Protein AF-A0A225VI72-F1 (afdb_monomer_lite)

Radius of gyration: 10.84 Å; chains: 1; bounding box: 27×20×24 Å

Organism: NCBI:txid4795

pLDDT: mean 86.65, std 14.89, range [38.75, 96.5]

Foldseek 3Di:
DDDDPVLLVVLLCCCPVVVDDLVVSCVVSVHDSVVNVVSNVVVVVVVVVPD

Sequence (51 aa):
MAFSKDLRWRAIVLSFVYNIDMSQIAFLLGVSVHSIIRWYQSFQKHENLSV

Structure (mmCIF, N/CA/C/O backbone):
data_AF-A0A225VI72-F1
#
_entry.id   AF-A0A225VI72-F1
#
loop_
_atom_site.group_PDB
_atom_site.id
_atom_site.type_symbol
_atom_site.label_atom_id
_atom_site.label_alt_id
_atom_site.label_comp_id
_atom_site.label_asym_id
_atom_site.label_entity_id
_atom_site.label_seq_id
_atom_site.pdbx_PDB_ins_code
_atom_site.Cartn_x
_atom_site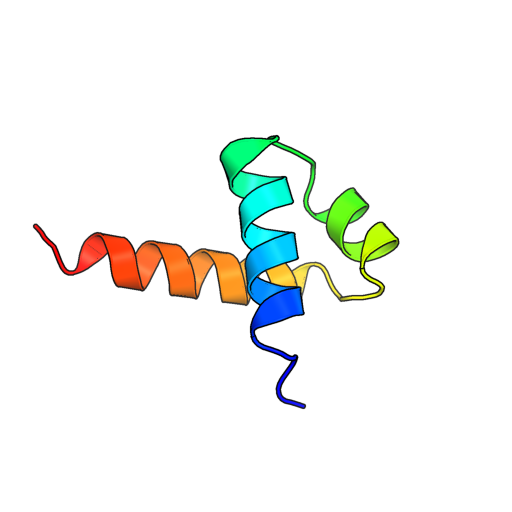.Cartn_y
_atom_site.Cartn_z
_atom_site.occupancy
_atom_site.B_iso_or_equiv
_atom_site.auth_seq_id
_atom_site.auth_comp_id
_atom_site.auth_asym_id
_atom_site.auth_atom_id
_atom_site.pdbx_PDB_model_num
ATOM 1 N N . MET A 1 1 ? 4.977 -9.760 7.741 1.00 48.16 1 MET A N 1
ATOM 2 C CA . MET A 1 1 ? 3.881 -10.184 6.840 1.00 48.16 1 MET A CA 1
ATOM 3 C C . MET A 1 1 ? 4.062 -9.571 5.458 1.00 48.16 1 MET A C 1
ATOM 5 O O . MET A 1 1 ? 4.084 -8.350 5.349 1.00 48.16 1 MET A O 1
ATOM 9 N N . ALA A 1 2 ? 4.194 -10.388 4.412 1.00 64.00 2 ALA A N 1
ATOM 10 C CA . ALA A 1 2 ? 4.152 -9.908 3.034 1.00 64.00 2 ALA A CA 1
ATOM 11 C C . ALA A 1 2 ? 2.695 -9.897 2.549 1.00 64.00 2 ALA A C 1
ATOM 13 O O . ALA A 1 2 ? 2.065 -10.942 2.459 1.00 64.00 2 ALA A O 1
ATOM 14 N N . PHE A 1 3 ? 2.155 -8.714 2.255 1.00 74.75 3 PHE A N 1
ATOM 15 C CA . PHE A 1 3 ? 0.846 -8.585 1.609 1.00 74.75 3 PHE A CA 1
ATOM 16 C C . PHE A 1 3 ? 0.908 -9.064 0.156 1.00 74.75 3 PHE A C 1
ATOM 18 O O . PHE A 1 3 ? 1.954 -8.888 -0.485 1.00 74.75 3 PHE A O 1
ATOM 25 N N . SER A 1 4 ? -0.200 -9.624 -0.347 1.00 85.62 4 SER A N 1
ATOM 26 C CA . SER A 1 4 ? -0.314 -10.129 -1.719 1.00 85.62 4 SER A CA 1
ATOM 27 C C . SER A 1 4 ? -0.059 -9.021 -2.745 1.00 85.62 4 SER A C 1
ATOM 29 O O . SER A 1 4 ? -0.372 -7.852 -2.517 1.00 85.62 4 SER A O 1
ATOM 31 N N . LYS A 1 5 ? 0.537 -9.385 -3.887 1.00 86.44 5 LYS A N 1
ATOM 32 C CA . LYS A 1 5 ? 0.864 -8.442 -4.969 1.00 86.44 5 LYS A CA 1
ATOM 33 C C . LYS A 1 5 ? -0.389 -7.718 -5.483 1.00 86.44 5 LYS A C 1
ATOM 35 O O . LYS A 1 5 ? -0.326 -6.516 -5.707 1.00 86.44 5 LYS A O 1
ATOM 40 N N . ASP A 1 6 ? -1.510 -8.432 -5.587 1.00 90.19 6 ASP A N 1
ATOM 41 C CA . ASP A 1 6 ? -2.812 -7.888 -5.996 1.00 90.19 6 ASP A CA 1
ATOM 42 C C . ASP A 1 6 ? -3.292 -6.758 -5.073 1.00 90.19 6 ASP A C 1
ATOM 44 O O . ASP A 1 6 ? -3.580 -5.656 -5.535 1.00 90.19 6 ASP A O 1
ATOM 48 N N . LEU A 1 7 ? -3.250 -6.978 -3.753 1.00 91.62 7 LEU A N 1
ATOM 49 C CA . LEU A 1 7 ? -3.678 -5.981 -2.769 1.00 91.62 7 LEU A CA 1
ATOM 50 C C . LEU A 1 7 ? -2.849 -4.694 -2.858 1.00 91.62 7 LEU A C 1
ATO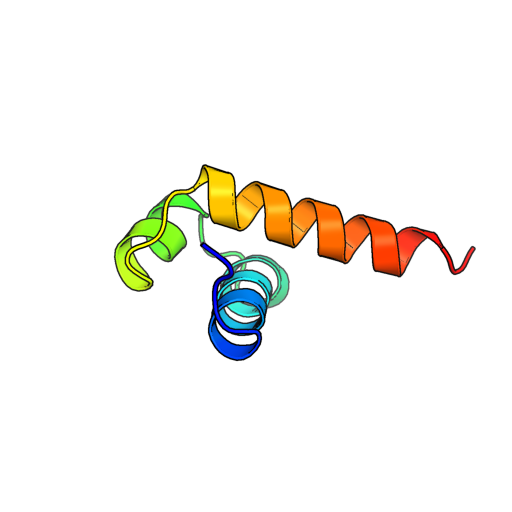M 52 O O . LEU A 1 7 ? -3.393 -3.592 -2.781 1.00 91.62 7 LEU A O 1
ATOM 56 N N . ARG A 1 8 ? -1.529 -4.829 -3.051 1.00 92.31 8 ARG A N 1
ATOM 57 C CA . ARG A 1 8 ? -0.631 -3.674 -3.209 1.00 92.31 8 ARG A CA 1
ATOM 58 C C . ARG A 1 8 ? -0.972 -2.873 -4.457 1.00 92.31 8 ARG A C 1
ATOM 60 O O . ARG A 1 8 ? -1.079 -1.654 -4.376 1.00 92.31 8 ARG A O 1
ATOM 67 N N . TRP A 1 9 ? -1.167 -3.553 -5.587 1.00 93.12 9 TRP A N 1
ATOM 68 C CA . TRP A 1 9 ? -1.544 -2.902 -6.840 1.00 93.12 9 TRP A CA 1
ATOM 69 C C . TRP A 1 9 ? -2.895 -2.212 -6.739 1.00 93.12 9 TRP A C 1
ATOM 71 O O . TRP A 1 9 ? -3.028 -1.079 -7.188 1.00 93.12 9 TRP A O 1
ATOM 81 N N . ARG A 1 10 ? -3.873 -2.840 -6.086 1.00 94.88 10 ARG A N 1
ATOM 82 C CA . ARG A 1 10 ? -5.194 -2.243 -5.885 1.00 94.88 10 ARG A CA 1
ATOM 83 C C . ARG A 1 10 ? -5.120 -0.957 -5.061 1.00 94.88 10 ARG A C 1
ATOM 85 O O . ARG A 1 10 ? -5.746 0.029 -5.433 1.00 94.88 10 ARG A O 1
ATOM 92 N N . ALA A 1 11 ? -4.304 -0.935 -4.004 1.00 95.31 11 ALA A N 1
ATOM 93 C CA . ALA A 1 11 ? -4.049 0.279 -3.226 1.00 95.31 11 ALA A CA 1
ATOM 94 C C . ALA A 1 11 ? -3.370 1.379 -4.062 1.00 95.31 11 ALA A C 1
ATOM 96 O O . ALA A 1 11 ? -3.787 2.534 -3.998 1.00 95.31 11 ALA A O 1
ATOM 97 N N . ILE A 1 12 ? -2.363 1.020 -4.869 1.00 93.44 12 ILE A N 1
ATOM 98 C CA . ILE A 1 12 ? -1.659 1.965 -5.752 1.00 93.44 12 ILE A CA 1
ATOM 99 C C . ILE A 1 12 ? -2.619 2.549 -6.791 1.00 93.44 12 ILE A C 1
ATOM 101 O O . ILE A 1 12 ? -2.646 3.758 -6.957 1.00 93.44 12 ILE A O 1
ATOM 105 N N . VAL A 1 13 ? -3.445 1.732 -7.448 1.00 94.75 13 VAL A N 1
ATOM 106 C CA . VAL A 1 13 ? -4.398 2.201 -8.468 1.00 94.75 13 VAL A CA 1
ATOM 107 C C . VAL A 1 13 ? -5.436 3.151 -7.867 1.00 94.75 13 VAL A C 1
ATOM 109 O O . VAL A 1 13 ? -5.695 4.207 -8.437 1.00 94.75 13 VAL A O 1
ATOM 112 N N . LEU A 1 14 ? -6.003 2.819 -6.703 1.00 95.00 14 LEU A N 1
ATOM 113 C CA . LEU A 1 14 ? -6.975 3.684 -6.022 1.00 95.00 14 LEU A CA 1
ATOM 114 C C . LEU A 1 14 ? -6.367 5.039 -5.625 1.00 95.00 14 LEU A C 1
ATOM 116 O O . LEU A 1 14 ? -7.026 6.067 -5.748 1.00 95.00 14 LEU A O 1
ATOM 120 N N . SER A 1 15 ? -5.105 5.046 -5.199 1.00 93.50 15 SER A N 1
ATOM 121 C CA . SER A 1 15 ? -4.385 6.271 -4.850 1.00 93.50 15 SER A CA 1
ATOM 122 C C . SER A 1 15 ? -3.959 7.073 -6.084 1.00 93.50 15 SER A C 1
ATOM 124 O O . SER A 1 15 ? -4.195 8.271 -6.135 1.00 93.50 15 SER A O 1
ATOM 126 N N . PHE A 1 16 ? -3.329 6.435 -7.069 1.00 91.38 16 PHE A N 1
ATOM 127 C CA . PHE A 1 16 ? -2.671 7.110 -8.189 1.00 91.38 16 PHE A CA 1
ATOM 128 C C . PHE A 1 16 ? -3.641 7.483 -9.313 1.00 91.38 16 PHE A C 1
ATOM 130 O O . PHE A 1 16 ? -3.581 8.588 -9.839 1.00 91.38 16 PHE A O 1
ATOM 137 N N . VAL A 1 17 ? -4.544 6.569 -9.681 1.00 93.88 17 VAL A N 1
ATOM 138 C CA . VAL A 1 17 ? -5.466 6.763 -10.813 1.00 93.88 17 VAL A CA 1
ATOM 139 C C . VAL A 1 17 ? -6.727 7.494 -10.368 1.00 93.88 17 VAL A C 1
ATOM 141 O O . VAL A 1 17 ? -7.192 8.400 -11.051 1.00 93.88 17 VAL A O 1
ATOM 144 N N . TYR A 1 18 ? -7.279 7.101 -9.219 1.00 94.38 18 TYR A N 1
ATOM 145 C CA . TYR A 1 18 ? -8.550 7.637 -8.723 1.00 94.38 18 TYR A CA 1
ATOM 146 C C . TYR A 1 18 ? -8.386 8.766 -7.699 1.00 94.38 18 TYR A C 1
ATOM 148 O O . TYR A 1 18 ? -9.389 9.340 -7.281 1.00 94.38 18 TYR A O 1
ATOM 156 N N . ASN A 1 19 ? -7.149 9.097 -7.307 1.00 93.19 19 ASN A N 1
ATOM 157 C CA . ASN A 1 19 ? -6.830 10.154 -6.343 1.00 93.19 19 ASN A CA 1
ATOM 158 C C . ASN A 1 19 ? -7.619 10.042 -5.022 1.00 93.19 19 ASN A C 1
ATOM 160 O O . ASN A 1 19 ? -8.049 11.038 -4.442 1.00 93.19 19 ASN A O 1
ATOM 164 N N . ILE A 1 20 ? -7.858 8.806 -4.569 1.00 95.94 20 ILE A N 1
ATOM 165 C CA . ILE A 1 20 ? -8.570 8.530 -3.319 1.00 95.94 20 ILE A CA 1
ATOM 166 C C . ILE A 1 20 ? -7.599 8.691 -2.148 1.00 95.94 20 ILE A C 1
ATOM 168 O O . ILE A 1 20 ? -6.446 8.256 -2.212 1.00 95.94 20 ILE A O 1
ATOM 172 N N . ASP A 1 21 ? -8.084 9.281 -1.055 1.00 95.06 21 ASP A N 1
ATOM 173 C CA . ASP A 1 21 ? -7.281 9.499 0.143 1.00 95.06 21 ASP A CA 1
ATOM 174 C C . ASP A 1 21 ? -6.789 8.177 0.763 1.00 95.06 21 ASP A C 1
ATOM 176 O O . ASP A 1 21 ? -7.522 7.189 0.886 1.00 95.06 21 ASP A O 1
ATOM 180 N N . MET A 1 22 ? -5.528 8.160 1.203 1.00 93.00 22 MET A N 1
ATOM 181 C CA . MET A 1 2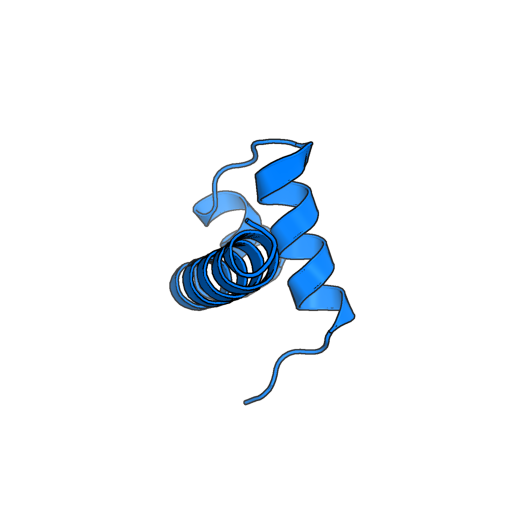2 ? -4.889 6.949 1.724 1.00 93.00 22 MET A CA 1
ATOM 182 C C . MET A 1 22 ? -5.562 6.415 2.996 1.00 93.00 22 MET A C 1
ATOM 184 O O . MET A 1 22 ? -5.502 5.207 3.237 1.00 93.00 22 MET A O 1
ATOM 188 N N . SER A 1 23 ? -6.220 7.263 3.797 1.00 95.81 23 SER A N 1
ATOM 189 C CA . SER A 1 23 ? -6.995 6.823 4.966 1.00 95.81 23 SER A CA 1
ATOM 190 C C . SER A 1 23 ? -8.264 6.067 4.564 1.00 95.81 23 SER A C 1
ATOM 192 O O . SER A 1 23 ? -8.590 5.046 5.173 1.00 95.81 23 SER A O 1
ATOM 194 N N . GLN A 1 24 ? -8.927 6.488 3.482 1.00 96.50 24 GLN A N 1
ATOM 195 C CA . GLN A 1 24 ? -10.090 5.790 2.931 1.00 96.50 24 GLN A CA 1
ATOM 196 C C . GLN A 1 24 ? -9.689 4.447 2.317 1.00 96.50 24 GLN A C 1
ATOM 198 O O . GLN A 1 24 ? -10.356 3.439 2.543 1.00 96.50 24 GLN A O 1
ATOM 203 N N . ILE A 1 25 ? -8.564 4.403 1.597 1.00 96.12 25 ILE A N 1
ATOM 204 C CA . ILE A 1 25 ? -8.023 3.156 1.033 1.00 96.12 25 ILE A CA 1
ATOM 205 C C . ILE A 1 25 ? -7.608 2.192 2.153 1.00 96.12 25 ILE A C 1
ATOM 207 O O . ILE A 1 25 ? -7.880 0.994 2.066 1.00 96.12 25 ILE A O 1
ATOM 211 N N . ALA A 1 26 ? -6.979 2.702 3.215 1.00 95.88 26 ALA A N 1
ATOM 212 C CA . ALA A 1 26 ? -6.609 1.925 4.397 1.00 95.88 26 ALA A CA 1
ATOM 213 C C . ALA A 1 26 ? -7.830 1.269 5.051 1.00 95.88 26 ALA A C 1
ATOM 215 O O . ALA A 1 26 ? -7.812 0.067 5.323 1.00 95.88 26 ALA A O 1
ATOM 216 N N . PHE A 1 27 ? -8.906 2.039 5.229 1.00 96.31 27 PHE A N 1
ATOM 217 C CA . PHE A 1 27 ? -10.175 1.534 5.741 1.00 96.31 27 PHE A CA 1
ATOM 218 C C . PHE A 1 27 ? -10.797 0.483 4.807 1.00 96.31 27 PHE A C 1
ATOM 220 O O . PHE A 1 27 ? -11.146 -0.605 5.259 1.00 96.31 27 PHE A O 1
ATOM 227 N N . LEU A 1 28 ? -10.868 0.764 3.501 1.00 95.00 28 LEU A N 1
ATOM 228 C CA . LEU A 1 28 ? -11.475 -0.120 2.499 1.00 95.00 28 LEU A CA 1
ATOM 229 C C . LEU A 1 28 ? -10.749 -1.466 2.366 1.00 95.00 28 LEU A C 1
ATOM 231 O O . LEU A 1 28 ? -11.386 -2.506 2.215 1.00 95.00 28 LEU A O 1
ATOM 235 N N . LEU A 1 29 ? -9.416 -1.448 2.380 1.00 93.00 29 LEU A N 1
ATOM 236 C CA . LEU A 1 29 ? -8.586 -2.637 2.173 1.00 93.00 29 LEU A CA 1
ATOM 237 C C . LEU A 1 29 ? -8.198 -3.336 3.484 1.00 93.00 29 LEU A C 1
ATOM 239 O O . LEU A 1 29 ? -7.537 -4.373 3.440 1.00 93.00 29 LEU A O 1
ATOM 243 N N . GLY A 1 30 ? -8.580 -2.782 4.640 1.00 94.50 30 GLY A N 1
ATOM 244 C CA . GLY A 1 30 ? -8.236 -3.329 5.953 1.00 94.50 30 GLY A CA 1
ATOM 245 C C . GLY A 1 30 ? -6.730 -3.315 6.235 1.00 94.50 30 GLY A C 1
ATOM 246 O O . GLY A 1 30 ? -6.198 -4.246 6.841 1.00 94.50 30 GLY A O 1
ATOM 247 N N . VAL A 1 31 ? -6.017 -2.288 5.765 1.00 93.56 31 VAL A N 1
ATOM 248 C CA . VAL A 1 31 ? -4.558 -2.157 5.921 1.00 93.56 31 VAL A CA 1
ATOM 249 C C . VAL A 1 31 ? -4.188 -0.834 6.569 1.00 93.56 31 VAL A C 1
ATOM 251 O O . VAL A 1 31 ? -4.921 0.140 6.494 1.00 93.56 31 VAL A O 1
ATOM 254 N N . SER A 1 32 ? -3.010 -0.765 7.189 1.00 94.69 32 SER A N 1
ATOM 255 C CA . SER A 1 32 ? -2.522 0.506 7.728 1.00 94.69 32 SER A CA 1
ATOM 256 C C . SER A 1 32 ? -2.134 1.485 6.614 1.00 94.69 32 SER A C 1
ATOM 258 O O . SER A 1 32 ? -1.539 1.081 5.610 1.00 94.69 32 SER A O 1
ATOM 260 N N . VAL A 1 33 ? -2.357 2.781 6.842 1.00 95.19 33 VAL A N 1
ATOM 261 C CA . VAL A 1 33 ? -1.890 3.863 5.954 1.00 95.19 33 VAL A CA 1
ATOM 262 C C . VAL A 1 33 ? -0.376 3.770 5.713 1.00 95.19 33 VAL A C 1
ATOM 264 O O . VAL A 1 33 ? 0.087 3.888 4.584 1.00 95.19 33 VAL A O 1
ATOM 267 N N . HIS A 1 34 ? 0.406 3.433 6.744 1.00 94.88 34 HIS A N 1
ATOM 268 C CA . HIS A 1 34 ? 1.854 3.217 6.635 1.00 94.88 34 HIS A CA 1
ATOM 269 C C . HIS A 1 34 ? 2.242 2.108 5.643 1.00 94.88 34 HIS A C 1
ATOM 271 O O . HIS A 1 34 ? 3.304 2.173 5.019 1.00 94.88 34 HIS A O 1
ATOM 277 N N . SER A 1 35 ? 1.417 1.064 5.499 1.00 93.69 35 SER A N 1
ATOM 278 C CA . SER A 1 35 ? 1.635 0.021 4.490 1.00 93.69 35 SER A CA 1
ATOM 279 C C . SER A 1 35 ? 1.473 0.589 3.083 1.00 93.69 35 SER A C 1
ATOM 281 O O . SER A 1 35 ? 2.326 0.342 2.232 1.00 93.69 35 SER A O 1
ATOM 283 N N . ILE A 1 36 ? 0.422 1.384 2.868 1.00 94.19 36 ILE A N 1
ATOM 284 C CA . ILE A 1 36 ? 0.115 2.019 1.581 1.00 94.19 36 ILE A CA 1
ATOM 285 C C . ILE A 1 36 ? 1.225 2.996 1.193 1.00 94.19 36 ILE A C 1
ATOM 287 O O . ILE A 1 36 ? 1.751 2.893 0.088 1.00 94.19 36 ILE A O 1
ATOM 291 N N . ILE A 1 37 ? 1.663 3.856 2.121 1.00 94.19 37 ILE A N 1
ATOM 292 C CA . ILE A 1 37 ? 2.779 4.793 1.902 1.00 94.19 37 ILE A CA 1
ATOM 293 C C . ILE A 1 37 ? 4.036 4.041 1.453 1.00 94.19 37 ILE A C 1
ATOM 295 O O . ILE A 1 37 ? 4.663 4.420 0.467 1.00 94.19 37 ILE A O 1
ATOM 299 N N . ARG A 1 38 ? 4.391 2.937 2.123 1.00 93.12 38 ARG A N 1
ATOM 300 C CA . ARG A 1 38 ? 5.568 2.137 1.741 1.00 93.12 38 ARG A CA 1
ATOM 301 C C . ARG A 1 38 ? 5.447 1.529 0.347 1.00 93.12 38 ARG A C 1
ATOM 303 O O . ARG A 1 38 ? 6.444 1.460 -0.374 1.00 93.12 38 ARG A O 1
ATOM 310 N N . TRP A 1 39 ? 4.261 1.066 -0.040 1.00 92.69 39 TRP A N 1
ATOM 311 C CA . TRP A 1 39 ? 4.040 0.537 -1.388 1.00 92.69 39 TRP A CA 1
ATOM 312 C C . TRP A 1 39 ? 4.125 1.633 -2.438 1.00 92.69 39 TRP A C 1
ATOM 314 O O . TRP A 1 39 ? 4.771 1.424 -3.459 1.00 92.69 39 TRP A O 1
ATOM 324 N N . TYR A 1 40 ? 3.554 2.799 -2.150 1.00 90.69 40 TYR A N 1
ATOM 325 C CA . TYR A 1 40 ? 3.604 3.959 -3.028 1.00 90.69 40 TYR A CA 1
ATOM 326 C C . TYR A 1 40 ? 5.040 4.465 -3.226 1.00 90.69 40 TYR A C 1
ATOM 328 O O . TYR A 1 40 ? 5.484 4.640 -4.354 1.00 90.69 40 TYR A O 1
ATOM 336 N N . GLN A 1 41 ? 5.825 4.573 -2.151 1.00 91.25 41 GLN A N 1
ATOM 337 C CA . GLN A 1 41 ? 7.255 4.901 -2.227 1.00 91.25 41 GLN A CA 1
ATOM 338 C C . GLN A 1 41 ? 8.047 3.867 -3.038 1.00 91.25 41 GLN A C 1
ATOM 340 O O . GLN A 1 41 ? 8.931 4.223 -3.815 1.00 91.25 41 GLN A O 1
ATOM 345 N N . SER A 1 42 ? 7.735 2.578 -2.871 1.00 89.12 42 SER A N 1
ATOM 346 C CA . SER A 1 42 ? 8.381 1.506 -3.640 1.00 89.12 42 SER A CA 1
ATOM 347 C C . SER A 1 42 ? 8.023 1.576 -5.127 1.00 89.12 42 SER A C 1
ATOM 349 O O . SER A 1 42 ? 8.885 1.337 -5.968 1.00 89.12 42 SER A O 1
ATOM 351 N N . PHE A 1 43 ? 6.773 1.921 -5.442 1.00 88.12 43 PHE A N 1
ATOM 352 C CA . PHE A 1 43 ? 6.288 2.145 -6.801 1.00 88.12 43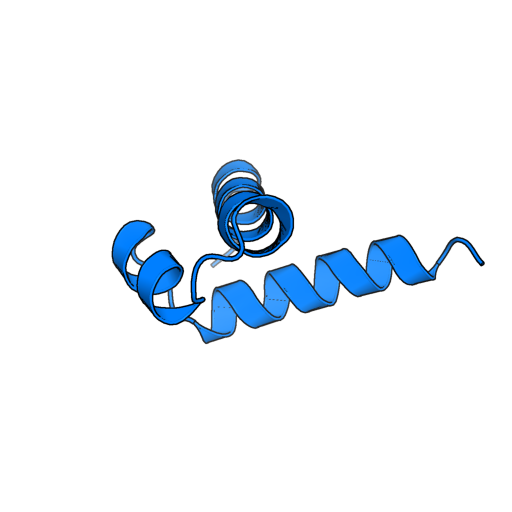 PHE A CA 1
ATOM 353 C C . PHE A 1 43 ? 7.006 3.335 -7.455 1.00 88.12 43 PHE A C 1
ATOM 355 O O . PHE A 1 43 ? 7.644 3.158 -8.488 1.00 88.12 43 PHE A O 1
ATOM 362 N N . GLN A 1 44 ? 7.044 4.492 -6.787 1.00 86.81 44 GLN A N 1
ATOM 363 C CA . GLN A 1 44 ? 7.754 5.682 -7.276 1.00 86.81 44 GLN A CA 1
ATOM 364 C C . GLN A 1 44 ? 9.255 5.439 -7.474 1.00 86.81 44 GLN A C 1
ATOM 366 O O . GLN A 1 44 ? 9.843 5.897 -8.449 1.00 86.81 44 GLN A O 1
ATOM 371 N N . LYS A 1 45 ? 9.899 4.685 -6.573 1.00 86.31 45 LYS A N 1
ATOM 372 C CA . LYS A 1 45 ? 11.321 4.334 -6.711 1.00 86.31 45 LYS A CA 1
ATOM 373 C C . LYS A 1 45 ? 11.587 3.454 -7.937 1.00 86.31 45 LYS A C 1
ATOM 375 O O . LYS A 1 45 ? 12.667 3.540 -8.511 1.00 86.31 45 LYS A O 1
ATOM 380 N N . HIS A 1 46 ? 10.630 2.613 -8.322 1.00 76.19 46 HIS A N 1
ATOM 381 C CA . HIS A 1 46 ? 10.734 1.796 -9.527 1.00 76.19 46 HIS A CA 1
ATOM 382 C C . HIS A 1 46 ? 10.516 2.627 -10.804 1.00 76.19 46 HIS A C 1
ATOM 384 O O . HIS A 1 46 ? 11.158 2.349 -11.810 1.00 76.19 46 HIS A O 1
ATOM 390 N N . GLU A 1 47 ? 9.665 3.656 -10.770 1.00 63.69 47 GLU A N 1
ATOM 391 C CA . GLU A 1 47 ? 9.498 4.599 -11.892 1.00 63.69 47 GLU A CA 1
ATOM 392 C C . GLU A 1 47 ? 10.706 5.542 -12.062 1.00 63.69 47 GLU A C 1
ATOM 394 O O . GLU A 1 47 ? 11.055 5.915 -13.180 1.00 63.69 47 GLU A O 1
ATOM 399 N N . ASN A 1 48 ? 11.398 5.887 -10.971 1.00 55.19 48 ASN A N 1
ATOM 400 C CA . ASN A 1 48 ? 12.522 6.832 -10.985 1.00 55.19 48 ASN A CA 1
ATOM 401 C C . ASN A 1 48 ? 13.893 6.207 -11.338 1.00 55.19 48 ASN A C 1
ATOM 403 O O . ASN A 1 48 ? 14.915 6.877 -11.221 1.00 55.19 48 ASN A O 1
ATOM 407 N N . LEU A 1 49 ? 13.945 4.929 -11.737 1.00 52.50 49 LEU A N 1
ATOM 408 C CA . LEU A 1 49 ? 15.154 4.270 -12.274 1.00 52.50 49 LEU A CA 1
ATOM 409 C C . LEU A 1 49 ? 15.193 4.261 -13.814 1.00 52.50 49 LEU A C 1
ATOM 411 O O . LEU A 1 49 ? 16.028 3.585 -14.411 1.00 52.50 49 LEU A O 1
ATOM 415 N N . SER A 1 50 ? 14.293 5.008 -14.450 1.00 41.25 50 SER A N 1
ATOM 416 C CA . SER A 1 50 ? 14.174 5.141 -15.906 1.00 41.25 50 SER A CA 1
ATOM 417 C C . SER A 1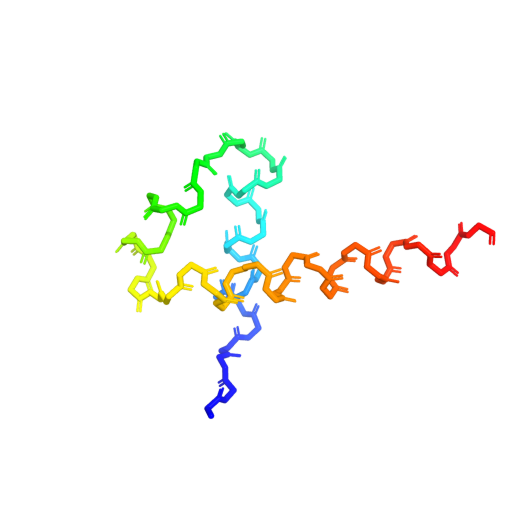 50 ? 14.319 6.596 -16.373 1.00 41.25 50 SER A C 1
ATOM 419 O O . SER A 1 50 ? 13.568 7.045 -17.237 1.00 41.25 50 SER A O 1
ATOM 421 N N . VAL A 1 51 ? 15.278 7.329 -15.795 1.00 38.75 51 VAL A N 1
ATOM 422 C CA . VAL A 1 51 ? 15.784 8.609 -16.327 1.00 38.75 51 VAL A CA 1
ATOM 423 C C . VAL A 1 51 ? 17.292 8.521 -16.483 1.00 38.75 51 VAL A C 1
ATOM 425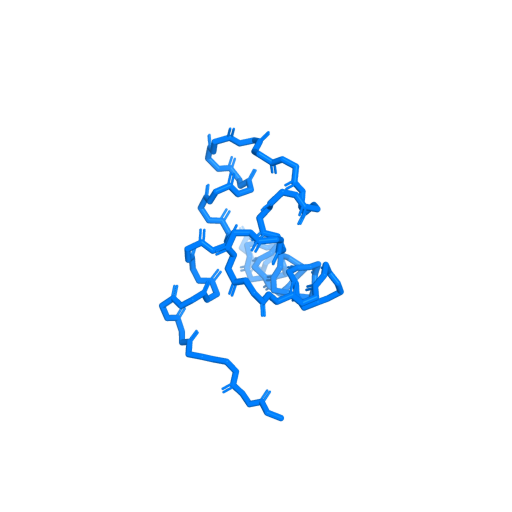 O O . VAL A 1 51 ? 17.945 8.063 -15.519 1.00 38.75 51 VAL A O 1
#

Secondary structure (DSSP, 8-state):
----HHHHHHHHHHHHTS---HHHHHHHHT--HHHHHHHHHHHHHHHTT--